Protein AF-A0A6L6JBW6-F1 (afdb_monomer)

pLDDT: mean 72.41, std 20.84, range [36.25, 94.56]

Foldseek 3Di:
DPPPPPPPDDDDDDDDPDDDPDDPDDPPDPPDDCDPVNVVVVVVVVVVVVVQCVQQDWDQQQDADPVRDGGRDTPGRNDSHHCVPRPVPPPDPDPVD

Radius of gyration: 24.1 Å; Cα contacts (8 Å, |Δi|>4): 65; chains: 1; bounding box: 41×38×66 Å

Mean predicted aligned error: 15.07 Å

Structure (mmCIF, N/CA/C/O backbone):
data_AF-A0A6L6JBW6-F1
#
_entry.id   AF-A0A6L6JBW6-F1
#
loop_
_atom_site.group_PDB
_atom_site.id
_atom_site.type_symbol
_atom_site.label_atom_id
_atom_site.label_alt_id
_atom_site.label_comp_id
_atom_site.label_asym_id
_atom_site.label_entity_id
_atom_site.label_seq_id
_atom_site.pdbx_PDB_ins_code
_atom_site.Cartn_x
_atom_site.Cartn_y
_atom_site.Cartn_z
_atom_site.occupancy
_atom_site.B_iso_or_equiv
_atom_site.auth_seq_id
_atom_site.auth_comp_id
_atom_site.auth_asym_id
_atom_site.auth_atom_id
_atom_site.pdbx_PDB_model_num
ATOM 1 N N . MET A 1 1 ? 25.271 19.713 -20.489 1.00 43.00 1 MET A N 1
ATOM 2 C CA . MET A 1 1 ? 24.046 19.998 -19.707 1.00 43.00 1 MET A CA 1
ATOM 3 C C . MET A 1 1 ? 23.254 21.153 -20.338 1.00 43.00 1 MET A C 1
ATOM 5 O O . MET A 1 1 ? 23.105 22.191 -19.715 1.00 43.00 1 MET A O 1
ATOM 9 N N . ALA A 1 2 ? 22.767 21.009 -21.579 1.00 40.06 2 ALA A N 1
ATOM 10 C CA . ALA A 1 2 ? 22.087 22.108 -22.295 1.00 40.06 2 ALA A CA 1
ATOM 11 C C . ALA A 1 2 ? 20.767 21.708 -22.990 1.00 40.06 2 ALA A C 1
ATOM 13 O O . ALA A 1 2 ? 20.116 22.549 -23.598 1.00 40.06 2 ALA A O 1
ATOM 14 N N . ALA A 1 3 ? 20.336 20.445 -22.895 1.00 40.06 3 ALA A N 1
ATOM 15 C CA . ALA A 1 3 ? 19.183 19.949 -23.657 1.00 40.06 3 ALA A CA 1
ATOM 16 C C . ALA A 1 3 ? 17.828 20.060 -22.925 1.00 40.06 3 ALA A C 1
ATOM 18 O O . ALA A 1 3 ? 16.786 19.913 -23.550 1.00 40.06 3 ALA A O 1
ATOM 19 N N . ILE A 1 4 ? 17.815 20.342 -21.616 1.00 40.16 4 ILE A N 1
ATOM 20 C CA . ILE A 1 4 ? 16.580 20.312 -20.805 1.00 40.16 4 ILE A CA 1
ATOM 21 C C . ILE A 1 4 ? 15.727 21.585 -20.986 1.00 40.16 4 ILE A C 1
ATOM 23 O O . ILE A 1 4 ? 14.521 21.564 -20.767 1.00 40.16 4 ILE A O 1
ATOM 27 N N . VAL A 1 5 ? 16.317 22.696 -21.437 1.00 36.25 5 VAL A N 1
ATOM 28 C CA . VAL A 1 5 ? 15.667 24.021 -21.384 1.00 36.25 5 VAL A CA 1
ATOM 29 C C . VAL A 1 5 ? 14.668 24.266 -22.529 1.00 36.25 5 VAL A C 1
ATOM 31 O O . VAL A 1 5 ? 13.851 25.174 -22.444 1.00 36.25 5 VAL A O 1
ATOM 34 N N . ARG A 1 6 ? 14.651 23.443 -23.587 1.00 41.38 6 ARG A N 1
ATOM 35 C CA . ARG A 1 6 ? 13.808 23.689 -24.777 1.00 41.38 6 ARG A CA 1
ATOM 36 C C . ARG A 1 6 ? 12.421 23.033 -24.760 1.00 41.38 6 ARG A C 1
ATOM 38 O O . ARG A 1 6 ? 11.713 23.121 -25.752 1.00 41.38 6 ARG A O 1
ATOM 45 N N . ALA A 1 7 ? 12.007 22.405 -23.659 1.00 43.03 7 ALA A N 1
ATOM 46 C CA . ALA A 1 7 ? 10.691 21.756 -23.566 1.00 43.03 7 ALA A CA 1
ATOM 47 C C . ALA A 1 7 ? 9.517 22.724 -23.291 1.00 43.03 7 ALA A C 1
ATOM 49 O O . ALA A 1 7 ? 8.377 22.278 -23.188 1.00 43.03 7 ALA A O 1
ATOM 50 N N . PHE A 1 8 ? 9.785 24.025 -23.129 1.00 44.41 8 PHE A N 1
ATOM 51 C CA . PHE A 1 8 ? 8.805 24.999 -22.633 1.00 44.41 8 PHE A CA 1
ATOM 52 C C . PHE A 1 8 ? 8.227 25.949 -23.675 1.00 44.41 8 PHE A C 1
ATOM 54 O O . PHE A 1 8 ? 7.408 26.785 -23.303 1.00 44.41 8 PHE A O 1
ATOM 61 N N . ASP A 1 9 ? 8.609 25.835 -24.945 1.00 51.84 9 ASP A N 1
ATOM 62 C CA . ASP A 1 9 ? 8.106 26.754 -25.956 1.00 51.84 9 ASP A CA 1
ATOM 63 C C . ASP A 1 9 ? 7.380 26.015 -27.083 1.00 51.84 9 ASP A C 1
ATOM 65 O O . ASP A 1 9 ? 7.892 25.030 -27.615 1.00 51.84 9 ASP A O 1
ATOM 69 N N . GLN A 1 10 ? 6.224 26.584 -27.451 1.00 48.72 10 GLN A N 1
ATOM 70 C CA . GLN A 1 10 ? 5.509 26.462 -28.734 1.00 48.72 10 GLN A CA 1
ATOM 71 C C . GLN A 1 10 ? 4.255 25.545 -28.814 1.00 48.72 10 GLN A C 1
ATOM 73 O O . GLN A 1 10 ? 4.109 24.578 -28.065 1.00 48.72 10 GLN A O 1
ATOM 78 N N . PRO A 1 11 ? 3.246 25.913 -29.645 1.00 44.31 11 PRO A N 1
ATOM 79 C CA . PRO A 1 11 ? 2.008 26.523 -29.155 1.00 44.31 11 PRO A CA 1
ATOM 80 C C . PRO A 1 11 ? 0.757 25.889 -29.798 1.00 44.31 11 PRO A C 1
ATOM 82 O O . PRO A 1 11 ? -0.200 26.579 -30.136 1.00 44.31 11 PRO A O 1
ATOM 85 N N . GLU A 1 12 ? 0.740 24.571 -29.995 1.00 43.91 12 GLU A N 1
ATOM 86 C CA . GLU A 1 12 ? -0.368 23.906 -30.690 1.00 43.91 12 GLU A CA 1
ATOM 87 C C . GLU A 1 12 ? -1.069 22.898 -29.782 1.00 43.91 12 GLU A C 1
ATOM 89 O O . GLU A 1 12 ? -0.740 21.713 -29.688 1.00 43.91 12 GLU A O 1
ATOM 94 N N . ARG A 1 13 ? -2.084 23.410 -29.073 1.00 43.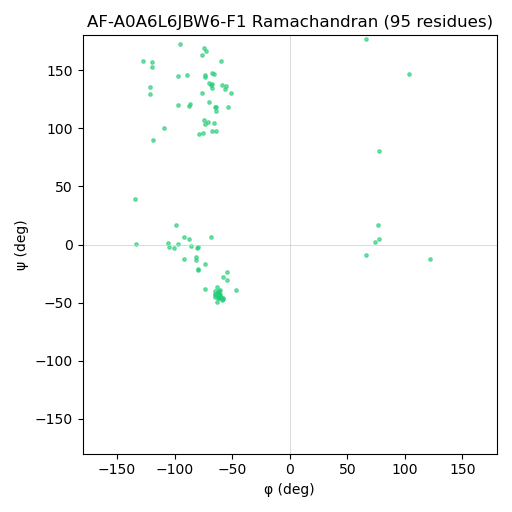62 13 ARG A N 1
ATOM 95 C CA . ARG A 1 13 ? -3.068 22.600 -28.351 1.00 43.62 13 ARG A CA 1
ATOM 96 C C . ARG A 1 13 ? -3.874 21.766 -29.344 1.00 43.62 13 ARG A C 1
ATOM 98 O O . ARG A 1 13 ? -4.907 22.217 -29.835 1.00 43.62 13 ARG A O 1
ATOM 105 N N . LEU A 1 14 ? -3.499 20.508 -29.525 1.00 43.16 14 LEU A N 1
ATOM 106 C CA . LEU A 1 14 ? -4.454 19.501 -29.977 1.00 43.16 14 LEU A CA 1
ATOM 107 C C . LEU A 1 14 ? -5.161 18.889 -28.764 1.00 43.16 14 LEU A C 1
ATOM 109 O O . LEU A 1 14 ? -4.538 18.326 -27.862 1.00 43.16 14 LEU A O 1
ATOM 113 N N . ARG A 1 15 ? -6.489 19.061 -28.734 1.00 40.91 15 ARG A N 1
ATOM 114 C CA . ARG A 1 15 ? -7.391 18.531 -27.705 1.00 40.91 15 ARG A CA 1
ATOM 115 C C . ARG A 1 15 ? -7.387 17.005 -27.755 1.00 40.91 15 ARG A C 1
ATOM 117 O O . ARG A 1 15 ? -7.833 16.422 -28.738 1.00 40.91 15 ARG A O 1
ATOM 124 N N . ILE A 1 16 ? -6.958 16.369 -26.669 1.00 42.12 16 ILE A N 1
ATOM 125 C CA . ILE A 1 16 ? -7.168 14.937 -26.452 1.00 42.12 16 ILE A CA 1
ATOM 126 C C . ILE A 1 16 ? -8.408 14.781 -25.572 1.00 42.12 16 ILE A C 1
ATOM 128 O O . ILE A 1 16 ? -8.468 15.311 -24.463 1.00 42.12 16 ILE A O 1
ATOM 132 N N . LEU A 1 17 ? -9.413 14.082 -26.102 1.00 40.69 17 LEU A N 1
ATOM 133 C CA . LEU A 1 17 ? -10.610 13.691 -25.369 1.00 40.69 17 LEU A CA 1
ATOM 134 C C . LEU A 1 17 ? -10.256 12.645 -24.303 1.00 40.69 17 LEU A C 1
ATOM 136 O O . LEU A 1 17 ? -9.555 11.674 -24.575 1.00 40.69 17 LEU A O 1
ATOM 140 N N . ASN A 1 18 ? -10.842 12.845 -23.122 1.00 40.47 18 ASN A N 1
ATOM 141 C CA . ASN A 1 18 ? -10.967 11.908 -22.004 1.00 40.47 18 ASN A CA 1
ATOM 142 C C . ASN A 1 18 ? -9.725 11.701 -21.132 1.00 40.47 18 ASN A C 1
ATOM 144 O O . ASN A 1 18 ? -9.062 10.667 -21.160 1.00 40.47 18 ASN A O 1
ATOM 148 N N . SER A 1 19 ? -9.516 12.649 -20.223 1.00 40.44 19 SER A N 1
ATOM 149 C CA . SER A 1 19 ? -8.663 12.466 -19.056 1.00 40.44 19 SER A CA 1
ATOM 150 C C . SER A 1 19 ? -9.415 12.692 -17.748 1.00 40.44 19 SER A C 1
ATOM 152 O O . SER A 1 19 ? -10.026 13.742 -17.554 1.00 40.44 19 SER A O 1
ATOM 154 N N . ARG A 1 20 ? -9.300 11.737 -16.817 1.00 42.28 20 ARG A N 1
ATOM 155 C CA . ARG A 1 20 ? -9.654 11.930 -15.402 1.00 42.28 20 ARG A CA 1
ATOM 156 C C . ARG A 1 20 ? -8.868 13.130 -14.830 1.00 42.28 20 ARG A C 1
ATOM 158 O O . ARG A 1 20 ? -7.661 13.202 -15.069 1.00 42.28 20 ARG A O 1
ATOM 165 N N . PRO A 1 21 ? -9.502 14.054 -14.088 1.00 38.84 21 PRO A N 1
ATOM 166 C CA . PRO A 1 21 ? -8.826 15.231 -13.545 1.00 38.84 21 PRO A CA 1
ATOM 167 C C . PRO A 1 21 ? -7.803 14.834 -12.465 1.00 38.84 21 PRO A C 1
ATOM 169 O O . PRO A 1 21 ? -8.110 14.021 -11.597 1.00 38.84 21 PRO A O 1
ATOM 172 N N . GLY A 1 22 ? -6.592 15.408 -12.515 1.00 46.69 22 GLY A N 1
ATOM 173 C CA . GLY A 1 22 ? -5.601 15.341 -11.423 1.00 46.69 22 GLY A CA 1
ATOM 174 C C . GLY A 1 22 ? -4.235 14.729 -11.760 1.00 46.69 22 GLY A C 1
ATOM 175 O O . GLY A 1 22 ? -3.291 14.905 -10.997 1.00 46.69 22 GLY A O 1
ATOM 176 N N . LEU A 1 23 ? -4.085 14.064 -12.906 1.00 46.72 23 LEU A N 1
ATOM 177 C CA . LEU A 1 23 ? -2.783 13.621 -13.415 1.00 46.72 23 LEU A CA 1
ATOM 178 C C . LEU A 1 23 ? -2.451 14.477 -14.633 1.00 46.72 23 LEU A C 1
ATOM 180 O O . LEU A 1 23 ? -2.997 14.253 -15.706 1.00 46.72 23 LEU A O 1
ATOM 184 N N . GLY A 1 24 ? -1.609 15.499 -14.466 1.00 40.78 24 GLY A N 1
ATOM 185 C CA . GLY A 1 24 ? -1.091 16.265 -15.600 1.00 40.78 24 GLY A CA 1
ATOM 186 C C . GLY A 1 24 ? -0.453 15.309 -16.609 1.00 40.78 24 GLY A C 1
ATOM 187 O O . GLY A 1 24 ? 0.476 14.576 -16.274 1.00 40.78 24 GLY A O 1
ATOM 188 N N . PHE A 1 25 ? -0.982 15.262 -17.831 1.00 44.62 25 PHE A N 1
ATOM 189 C CA . PHE A 1 25 ? -0.429 14.419 -18.886 1.00 44.62 25 PHE A CA 1
ATOM 190 C C . PHE A 1 25 ? 0.793 15.126 -19.453 1.00 44.62 25 PHE A C 1
ATOM 192 O O . PHE A 1 25 ? 0.685 15.974 -20.334 1.00 44.62 25 PHE A O 1
ATOM 199 N N . PHE A 1 26 ? 1.970 14.775 -18.948 1.00 45.12 26 PHE A N 1
ATOM 200 C CA . PHE A 1 26 ? 3.210 15.090 -19.637 1.00 45.12 26 PHE A CA 1
ATOM 201 C C . PHE A 1 26 ? 3.323 14.145 -20.832 1.00 45.12 26 PHE A C 1
ATOM 203 O 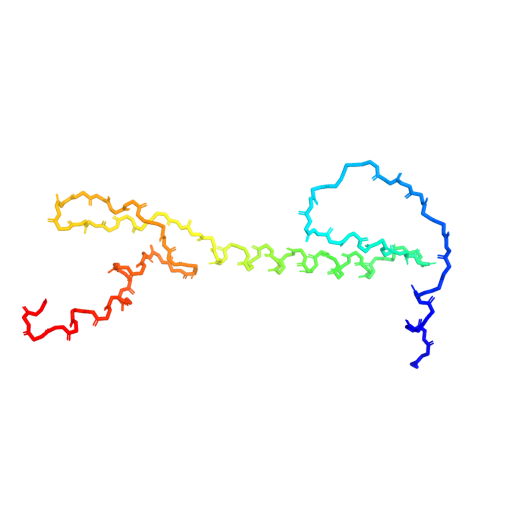O . PHE A 1 26 ? 3.552 12.944 -20.673 1.00 45.12 26 PHE A O 1
ATOM 210 N N . ARG A 1 27 ? 3.128 14.671 -22.045 1.00 40.62 27 ARG A N 1
ATOM 211 C CA . ARG A 1 27 ? 3.460 13.936 -23.266 1.00 40.62 27 ARG A CA 1
ATOM 212 C C . ARG A 1 27 ? 4.976 13.972 -23.413 1.00 40.62 27 ARG A C 1
ATOM 214 O O . ARG A 1 27 ? 5.530 14.943 -23.910 1.00 40.62 27 ARG A O 1
ATOM 221 N N . LEU A 1 28 ? 5.643 12.919 -22.952 1.00 51.72 28 LEU A N 1
ATOM 222 C CA . LEU A 1 28 ? 7.052 12.703 -23.260 1.00 51.72 28 LEU A CA 1
ATOM 223 C C . LEU A 1 28 ? 7.151 12.456 -24.772 1.00 51.72 28 LEU A C 1
ATOM 225 O O . LEU A 1 28 ? 6.747 11.398 -25.256 1.00 51.72 28 LEU A O 1
ATOM 229 N N . GLN A 1 29 ? 7.623 13.445 -25.531 1.00 47.28 29 GLN A N 1
ATOM 230 C CA . GLN A 1 29 ? 8.071 13.200 -26.897 1.00 47.28 29 GLN A CA 1
ATOM 231 C C . GLN A 1 29 ? 9.376 12.403 -26.806 1.00 47.28 29 GLN A C 1
ATOM 233 O O . GLN A 1 29 ? 10.408 12.938 -26.412 1.00 47.28 29 GLN A O 1
ATOM 238 N N . LEU A 1 30 ? 9.317 11.103 -27.109 1.00 55.47 30 LEU A N 1
ATOM 239 C CA . LEU A 1 30 ? 10.520 10.312 -27.350 1.00 55.47 30 LEU A CA 1
ATOM 240 C C . LEU A 1 30 ? 11.063 10.715 -28.724 1.00 55.47 30 LEU A C 1
ATOM 242 O O . LEU A 1 30 ? 10.492 10.347 -29.746 1.00 55.47 30 LEU A O 1
ATOM 246 N N . SER A 1 31 ? 12.129 11.510 -28.735 1.00 55.16 31 SER A N 1
ATOM 247 C CA . SER A 1 31 ? 12.848 11.931 -29.944 1.00 55.16 31 SER A CA 1
ATOM 248 C C . SER A 1 31 ? 13.703 10.817 -30.556 1.00 55.16 31 SER A C 1
ATOM 250 O O . SER A 1 31 ? 14.070 10.907 -31.722 1.00 55.16 31 SER A O 1
ATOM 252 N N . ASP A 1 32 ? 13.978 9.756 -29.792 1.00 58.81 32 ASP A N 1
ATOM 253 C CA . ASP A 1 32 ? 14.868 8.662 -30.178 1.00 58.81 32 ASP A CA 1
ATOM 254 C C . ASP A 1 32 ? 14.138 7.312 -30.215 1.00 58.81 32 ASP A C 1
ATOM 256 O O . ASP A 1 32 ? 13.165 7.079 -29.489 1.00 58.81 32 ASP A O 1
ATOM 260 N N . SER A 1 33 ? 14.634 6.389 -31.048 1.00 72.44 33 SER A N 1
ATOM 261 C CA . SER A 1 33 ? 14.110 5.020 -31.124 1.00 72.44 33 SER A CA 1
ATOM 262 C C . SER A 1 33 ? 14.124 4.338 -29.746 1.00 72.44 33 SER A C 1
ATOM 264 O O . SER A 1 33 ? 15.086 4.447 -28.978 1.00 72.44 33 SER A O 1
ATOM 266 N N . ILE A 1 34 ? 13.044 3.630 -29.399 1.00 75.44 34 ILE A N 1
ATOM 267 C CA . ILE A 1 34 ? 12.984 2.850 -28.158 1.00 75.44 34 ILE A CA 1
ATOM 268 C C . ILE A 1 34 ? 13.971 1.689 -28.289 1.00 75.44 34 ILE A C 1
ATOM 270 O O . ILE A 1 34 ? 13.678 0.659 -28.892 1.00 75.44 34 ILE A O 1
ATOM 274 N N . THR A 1 35 ? 15.160 1.863 -27.725 1.00 81.38 35 THR A N 1
ATOM 275 C CA . THR A 1 35 ? 16.176 0.816 -27.694 1.00 81.38 35 THR A CA 1
ATOM 276 C C . THR A 1 35 ? 15.837 -0.242 -26.644 1.00 81.38 35 THR A C 1
ATOM 278 O O . THR A 1 35 ? 15.067 -0.016 -25.704 1.00 81.38 35 THR A O 1
ATOM 281 N N . MET A 1 36 ? 16.479 -1.407 -26.743 1.00 79.44 36 MET A N 1
ATOM 282 C CA . MET A 1 36 ? 16.376 -2.448 -25.713 1.00 79.44 36 MET A CA 1
ATOM 283 C C . MET A 1 36 ? 16.824 -1.965 -24.326 1.00 79.44 36 MET A C 1
ATOM 285 O O . MET A 1 36 ? 16.321 -2.460 -23.319 1.00 79.44 36 MET A O 1
ATOM 289 N N . ALA A 1 37 ? 17.726 -0.981 -24.244 1.00 78.94 37 ALA A N 1
ATOM 290 C CA . ALA A 1 37 ? 18.125 -0.386 -22.971 1.00 78.94 37 ALA A CA 1
ATOM 291 C C . ALA A 1 37 ? 16.953 0.353 -22.302 1.00 78.94 37 ALA A C 1
ATOM 293 O O . ALA A 1 37 ? 16.705 0.150 -21.113 1.00 78.94 37 ALA A O 1
ATOM 294 N N . HIS A 1 38 ? 16.174 1.126 -23.068 1.00 79.31 38 HIS A N 1
ATOM 295 C CA . HIS A 1 38 ? 14.984 1.816 -22.558 1.00 79.31 38 HIS A CA 1
ATOM 296 C C . HIS A 1 38 ? 13.934 0.829 -22.033 1.00 79.31 38 HIS A C 1
ATOM 298 O O . HIS A 1 38 ? 13.402 1.015 -20.936 1.00 79.31 38 HIS A O 1
ATOM 304 N N . LEU A 1 39 ? 13.681 -0.261 -22.768 1.00 85.50 39 LEU A N 1
ATOM 305 C CA . LEU A 1 39 ? 12.743 -1.295 -22.324 1.00 85.50 39 LEU A CA 1
ATOM 306 C C . LEU A 1 39 ? 13.202 -1.967 -21.027 1.00 85.50 39 LEU A C 1
ATOM 308 O O . LEU A 1 39 ? 12.387 -2.167 -20.128 1.00 85.50 39 LEU A O 1
ATOM 312 N N . ARG A 1 40 ? 14.498 -2.271 -20.885 1.00 86.44 40 ARG A N 1
ATOM 313 C CA . ARG A 1 40 ? 15.050 -2.858 -19.651 1.00 86.44 40 ARG A CA 1
ATOM 314 C C . ARG A 1 40 ? 14.836 -1.951 -18.443 1.00 86.44 40 ARG A C 1
ATOM 316 O O . ARG A 1 40 ? 14.380 -2.432 -17.408 1.00 86.44 40 ARG A O 1
ATOM 323 N N . VAL A 1 41 ? 15.096 -0.650 -18.584 1.00 83.38 41 VAL A N 1
ATOM 324 C CA . VAL A 1 41 ? 14.847 0.335 -17.517 1.00 83.38 41 VAL A CA 1
ATOM 325 C C . VAL A 1 41 ? 13.362 0.383 -17.157 1.00 83.38 41 VAL A C 1
ATOM 327 O O . VAL A 1 41 ? 13.014 0.328 -15.978 1.00 83.38 41 VAL A O 1
ATOM 330 N N . PHE A 1 42 ? 12.472 0.421 -18.152 1.00 83.56 42 PHE A N 1
ATOM 331 C CA . PHE A 1 42 ? 11.029 0.419 -17.916 1.00 83.56 42 PHE A CA 1
ATOM 332 C C . PHE A 1 42 ? 10.557 -0.849 -17.191 1.00 83.56 42 PHE A C 1
ATOM 334 O O . PHE A 1 42 ? 9.801 -0.767 -16.222 1.00 83.56 42 PHE A O 1
ATOM 341 N N . HIS A 1 43 ? 11.026 -2.023 -17.621 1.00 87.38 43 HIS A N 1
ATOM 342 C CA . HIS A 1 43 ? 10.708 -3.291 -16.969 1.00 87.38 43 HIS A CA 1
ATOM 343 C C . HIS A 1 43 ? 11.216 -3.332 -15.527 1.00 87.38 43 HIS A C 1
ATOM 345 O O . HIS A 1 43 ? 10.444 -3.682 -14.635 1.00 87.38 43 HIS A O 1
ATOM 351 N N . ALA A 1 44 ? 12.458 -2.911 -15.279 1.00 88.62 44 ALA A N 1
ATOM 352 C CA . ALA A 1 44 ? 13.006 -2.818 -13.929 1.00 88.62 44 ALA A CA 1
ATOM 353 C C . ALA A 1 44 ? 12.160 -1.884 -13.046 1.00 88.62 44 ALA A C 1
ATOM 355 O O . ALA A 1 44 ? 11.735 -2.272 -11.957 1.00 88.62 44 ALA A O 1
ATOM 356 N N . ALA A 1 45 ? 11.815 -0.694 -13.546 1.00 87.69 45 ALA A N 1
ATOM 357 C CA . ALA A 1 45 ? 10.954 0.249 -12.837 1.00 87.69 45 ALA A CA 1
ATOM 358 C C . ALA A 1 45 ? 9.557 -0.332 -12.548 1.00 87.69 45 ALA A C 1
ATOM 360 O O . ALA A 1 45 ? 9.016 -0.132 -11.458 1.00 87.69 45 ALA A O 1
ATOM 361 N N . LYS A 1 46 ? 8.972 -1.086 -13.489 1.00 92.06 46 LYS A N 1
ATOM 362 C CA . LYS A 1 46 ? 7.677 -1.761 -13.309 1.00 92.06 46 LYS A CA 1
ATOM 363 C C . LYS A 1 46 ? 7.741 -2.836 -12.220 1.00 92.06 46 LYS A C 1
ATOM 365 O O . LYS A 1 46 ? 6.829 -2.904 -11.399 1.00 92.06 46 LYS A O 1
ATOM 370 N N . VAL A 1 47 ? 8.807 -3.638 -12.191 1.00 92.69 47 VAL A N 1
ATOM 371 C CA . VAL A 1 47 ? 9.021 -4.671 -11.165 1.00 92.69 47 VAL A CA 1
ATOM 372 C C . VAL A 1 47 ? 9.167 -4.036 -9.784 1.00 92.69 47 VAL A C 1
ATOM 374 O O . VAL A 1 47 ? 8.438 -4.413 -8.868 1.00 92.69 47 VAL A O 1
ATOM 377 N N . LEU A 1 48 ? 10.026 -3.021 -9.648 1.00 91.94 48 LEU A N 1
ATOM 378 C CA . LEU A 1 48 ? 10.216 -2.297 -8.386 1.00 91.94 48 LEU A CA 1
ATOM 379 C C . LEU A 1 48 ? 8.903 -1.689 -7.888 1.00 91.94 48 LEU A C 1
ATOM 381 O O . LEU A 1 48 ? 8.526 -1.865 -6.733 1.00 91.94 48 LEU A O 1
ATOM 385 N N . ARG A 1 49 ? 8.157 -1.039 -8.785 1.00 90.06 49 ARG A N 1
ATOM 386 C CA . ARG A 1 49 ? 6.840 -0.480 -8.477 1.00 90.06 49 ARG A CA 1
ATOM 387 C C . ARG A 1 49 ? 5.872 -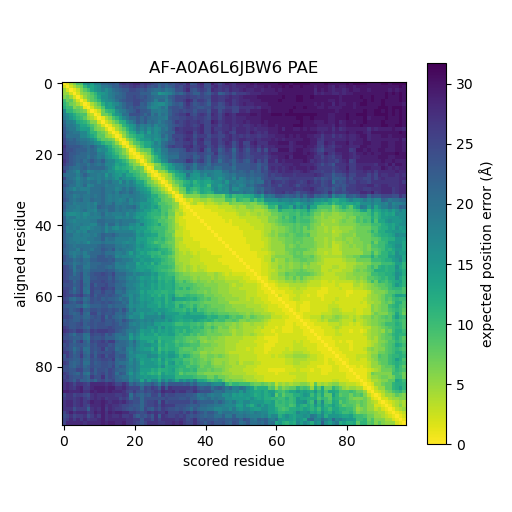1.558 -7.980 1.00 90.06 49 ARG A C 1
ATOM 389 O O . ARG A 1 49 ? 5.209 -1.346 -6.971 1.00 90.06 49 ARG A O 1
ATOM 396 N N . SER A 1 50 ? 5.792 -2.701 -8.662 1.00 89.00 50 SER A N 1
ATOM 397 C CA . SER A 1 50 ? 4.928 -3.815 -8.252 1.00 89.00 50 SER A CA 1
ATOM 398 C C . SER A 1 50 ? 5.312 -4.367 -6.879 1.00 89.00 50 SER A C 1
ATOM 400 O O . SER A 1 50 ? 4.427 -4.662 -6.081 1.00 89.00 50 SER A O 1
ATOM 402 N N . ALA A 1 51 ? 6.609 -4.480 -6.586 1.00 87.88 51 ALA A N 1
ATOM 403 C CA . ALA A 1 51 ? 7.098 -4.942 -5.291 1.00 87.88 51 ALA A CA 1
ATOM 404 C C . ALA A 1 51 ? 6.725 -3.966 -4.164 1.00 87.88 51 ALA A C 1
ATOM 406 O O . ALA A 1 51 ? 6.202 -4.388 -3.135 1.00 87.88 51 ALA A O 1
ATOM 407 N N . VAL A 1 52 ? 6.907 -2.660 -4.384 1.00 89.00 52 VAL A N 1
ATOM 408 C CA . VAL A 1 52 ? 6.494 -1.623 -3.426 1.00 89.00 52 VAL A CA 1
ATOM 409 C C . VAL A 1 52 ? 4.977 -1.656 -3.208 1.00 89.00 52 VAL A C 1
ATOM 411 O O . VAL A 1 52 ? 4.531 -1.621 -2.064 1.00 89.00 52 VAL A O 1
ATOM 414 N N . PHE A 1 53 ? 4.175 -1.799 -4.274 1.00 87.00 53 PHE A N 1
ATOM 415 C CA . PHE A 1 53 ? 2.718 -1.964 -4.162 1.00 87.00 53 PHE A CA 1
ATOM 416 C C . PHE A 1 53 ? 2.310 -3.206 -3.372 1.00 87.00 53 PHE A C 1
ATOM 418 O O . PHE A 1 53 ? 1.425 -3.116 -2.524 1.00 87.00 53 PHE A O 1
ATOM 425 N N . ALA A 1 54 ? 2.968 -4.342 -3.603 1.00 84.25 54 ALA A N 1
ATOM 426 C CA . ALA A 1 54 ? 2.718 -5.561 -2.845 1.00 84.25 54 ALA A CA 1
ATOM 427 C C . ALA A 1 54 ? 3.045 -5.378 -1.353 1.00 84.25 54 ALA A C 1
ATOM 429 O O . ALA A 1 54 ? 2.265 -5.801 -0.505 1.00 84.25 54 ALA A O 1
ATOM 430 N N . GLN A 1 55 ? 4.143 -4.687 -1.024 1.00 83.94 55 GLN A N 1
ATOM 431 C CA . GLN A 1 55 ? 4.505 -4.380 0.363 1.00 83.94 55 GLN A CA 1
ATOM 432 C C . GLN A 1 55 ? 3.491 -3.450 1.042 1.00 83.94 55 GLN A C 1
ATOM 434 O O . GLN A 1 55 ? 3.141 -3.669 2.196 1.00 83.94 55 GLN A O 1
ATOM 439 N N . MET A 1 56 ? 2.971 -2.435 0.348 1.00 86.56 56 MET A N 1
ATOM 440 C CA . MET A 1 56 ? 1.960 -1.533 0.922 1.00 86.56 56 MET A CA 1
ATOM 441 C C . MET A 1 56 ? 0.531 -2.103 0.901 1.00 86.56 56 MET A C 1
ATOM 443 O O . MET A 1 56 ? -0.387 -1.437 1.386 1.00 86.56 56 MET A O 1
ATOM 447 N N . HIS A 1 57 ? 0.312 -3.294 0.333 1.00 89.62 57 HIS A N 1
ATOM 448 C CA . HIS A 1 57 ? -1.024 -3.861 0.192 1.00 89.62 57 HIS A CA 1
ATOM 449 C C . HIS A 1 57 ? -1.642 -4.145 1.564 1.00 89.62 57 HIS A C 1
ATOM 451 O O . HIS A 1 57 ? -1.148 -4.955 2.350 1.00 89.62 57 HIS A O 1
ATOM 457 N N . ARG A 1 58 ? -2.761 -3.477 1.847 1.00 92.56 58 ARG A N 1
ATOM 458 C CA . ARG A 1 58 ? -3.450 -3.575 3.132 1.00 92.56 58 ARG A CA 1
ATOM 459 C C . ARG A 1 58 ? -4.423 -4.749 3.122 1.00 92.56 58 ARG A C 1
ATOM 461 O O . ARG A 1 58 ? -5.357 -4.777 2.322 1.00 92.56 58 ARG A O 1
ATOM 468 N N . GLN A 1 59 ? -4.230 -5.684 4.042 1.00 91.56 59 GLN A N 1
ATOM 469 C CA . GLN A 1 59 ? -5.105 -6.844 4.242 1.00 91.56 59 GLN A CA 1
ATOM 470 C C . GLN A 1 59 ? -6.129 -6.556 5.346 1.00 91.56 59 GLN A C 1
ATOM 472 O O . GLN A 1 59 ? -6.049 -5.525 6.009 1.00 91.56 59 GLN A O 1
ATOM 477 N N . ASP A 1 60 ? -7.102 -7.435 5.572 1.00 94.12 60 ASP A N 1
ATOM 478 C CA . ASP A 1 60 ? -7.944 -7.336 6.770 1.00 94.12 60 ASP A CA 1
ATOM 479 C C . ASP A 1 60 ? -7.145 -7.700 8.025 1.00 94.12 60 ASP A C 1
ATOM 481 O O . ASP A 1 60 ? -6.343 -8.629 8.019 1.00 94.12 60 ASP A O 1
ATOM 485 N N . CYS A 1 61 ? -7.351 -6.956 9.116 1.00 94.44 61 CYS A N 1
ATOM 486 C CA . CYS A 1 61 ? -6.586 -7.141 10.348 1.00 94.44 61 CYS A CA 1
ATOM 487 C C . CYS A 1 61 ? -6.796 -8.523 10.979 1.00 94.44 61 CYS A C 1
ATOM 489 O O . CYS A 1 61 ? -5.884 -9.035 11.626 1.00 94.44 61 CYS A O 1
ATOM 491 N N . GLY A 1 62 ? -8.014 -9.068 10.902 1.00 92.50 62 GLY A N 1
ATOM 492 C CA . GLY A 1 62 ? -8.356 -10.407 11.397 1.00 92.50 62 GLY A CA 1
ATOM 493 C 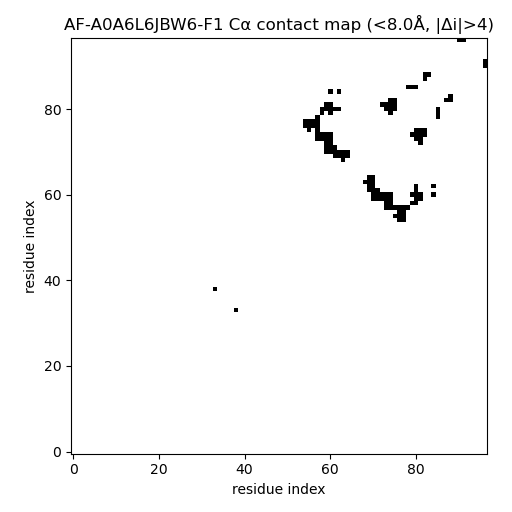C . GLY A 1 62 ? -8.280 -10.618 12.919 1.00 92.50 62 GLY A C 1
ATOM 494 O O . GLY A 1 62 ? -8.737 -11.646 13.403 1.00 92.50 62 GLY A O 1
ATOM 495 N N . ALA A 1 63 ? -7.749 -9.669 13.696 1.00 93.12 63 ALA A N 1
ATOM 496 C CA . ALA A 1 63 ? -7.658 -9.773 15.154 1.00 93.12 63 ALA A CA 1
ATOM 497 C C . ALA A 1 63 ? -9.046 -9.779 15.809 1.00 93.12 63 ALA A C 1
ATOM 499 O O . ALA A 1 63 ? -9.954 -9.101 15.334 1.00 93.12 63 ALA A O 1
ATOM 500 N N . LEU A 1 64 ? -9.218 -10.498 16.917 1.00 93.88 64 LEU A N 1
ATOM 501 C CA . LEU A 1 64 ? -10.481 -10.488 17.651 1.00 93.88 64 LEU A CA 1
ATOM 502 C C . LEU A 1 64 ? -10.624 -9.193 18.455 1.00 93.88 64 LEU A C 1
ATOM 504 O O . LEU A 1 64 ? -9.721 -8.780 19.179 1.00 93.88 64 LEU A O 1
ATOM 508 N N . THR A 1 65 ? -11.779 -8.551 18.317 1.00 90.56 65 THR A N 1
ATOM 509 C CA . THR A 1 65 ? -12.166 -7.399 19.138 1.00 90.56 65 THR A CA 1
ATOM 510 C C . THR A 1 65 ? -12.552 -7.844 20.549 1.00 90.56 65 THR A C 1
ATOM 512 O O . THR A 1 65 ? -12.815 -9.021 20.790 1.00 90.56 65 THR A O 1
ATOM 515 N N . ARG A 1 66 ? -12.709 -6.890 21.479 1.00 89.44 66 ARG A N 1
ATOM 516 C CA . ARG A 1 66 ? -13.214 -7.157 22.844 1.00 89.44 66 ARG A CA 1
ATOM 517 C C . ARG A 1 66 ? -14.572 -7.882 22.867 1.00 89.44 66 ARG A C 1
ATOM 519 O O . ARG A 1 66 ? -14.892 -8.543 23.841 1.00 89.44 66 ARG A O 1
ATOM 526 N N . ARG A 1 67 ? -15.361 -7.774 21.792 1.00 91.75 67 ARG A N 1
ATOM 527 C CA . ARG A 1 67 ? -16.661 -8.450 21.630 1.00 91.75 67 ARG A CA 1
ATOM 528 C C . ARG A 1 67 ? -16.548 -9.861 21.029 1.00 91.75 67 ARG A C 1
ATOM 530 O O . ARG A 1 67 ? -17.568 -10.450 20.702 1.00 91.75 67 ARG A O 1
ATOM 537 N N . GLY A 1 68 ? -15.336 -10.373 20.805 1.00 93.44 68 GLY A N 1
ATOM 538 C CA . GLY A 1 68 ? -15.097 -11.698 20.220 1.00 93.44 68 GLY A CA 1
ATOM 539 C C . GLY A 1 68 ? -15.294 -11.788 18.702 1.00 93.44 68 GLY A C 1
ATOM 540 O O . GLY A 1 68 ? -15.186 -12.868 18.136 1.00 93.44 68 GLY A O 1
ATOM 541 N N . ILE A 1 69 ? -15.562 -10.672 18.017 1.00 94.31 69 ILE A N 1
ATOM 542 C CA . ILE A 1 69 ? -15.755 -10.633 16.556 1.00 94.31 69 ILE A CA 1
ATOM 543 C C . ILE A 1 69 ? -14.449 -10.212 15.875 1.00 94.31 69 ILE A C 1
ATOM 545 O O . I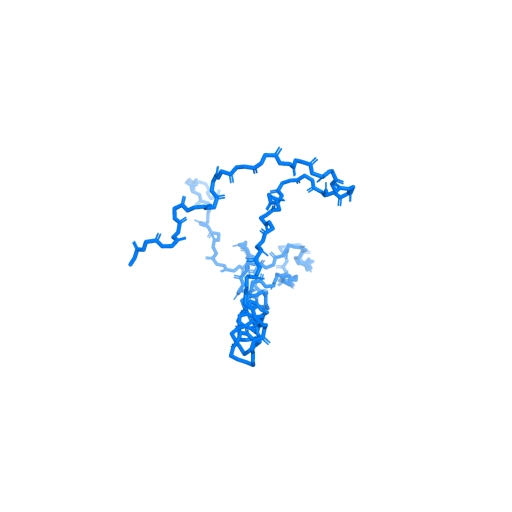LE A 1 69 ? -13.734 -9.354 16.402 1.00 94.31 69 ILE A O 1
ATOM 549 N N . ALA A 1 70 ? -14.164 -10.762 14.691 1.00 94.56 70 ALA A N 1
ATOM 550 C CA . ALA A 1 70 ? -13.010 -10.386 13.878 1.00 94.56 70 ALA A CA 1
ATOM 551 C C . ALA A 1 70 ? -13.015 -8.892 13.493 1.00 94.56 70 ALA A C 1
ATOM 553 O O . ALA A 1 70 ? -14.032 -8.307 13.109 1.00 94.56 70 ALA A O 1
ATOM 554 N N . CYS A 1 71 ? -11.845 -8.268 13.586 1.00 94.06 71 CYS A N 1
ATOM 555 C CA . CYS A 1 71 ? -11.627 -6.868 13.276 1.00 94.06 71 CYS A CA 1
ATOM 556 C C . CYS A 1 71 ? -11.732 -6.633 11.768 1.00 94.06 71 CYS A C 1
ATOM 558 O O . CYS A 1 71 ? -10.963 -7.189 10.985 1.00 94.06 71 CYS A O 1
ATOM 560 N N . LYS A 1 72 ? -12.649 -5.741 11.386 1.00 93.12 72 LYS A N 1
ATOM 561 C CA . LYS A 1 72 ? -12.914 -5.349 9.994 1.00 9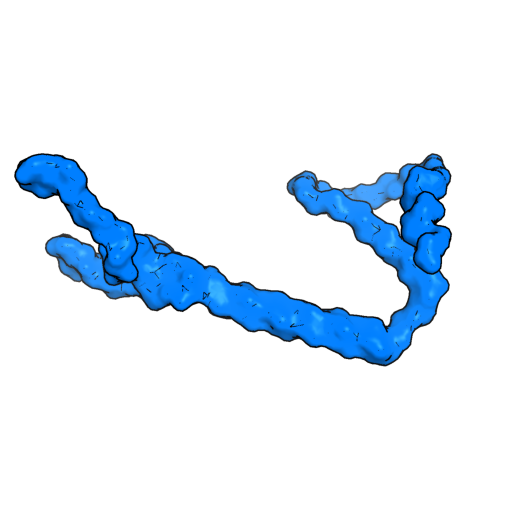3.12 72 LYS A CA 1
ATOM 562 C C . LYS A 1 72 ? -12.005 -4.221 9.484 1.00 93.12 72 LYS A C 1
ATOM 564 O O . LYS A 1 72 ? -12.152 -3.787 8.347 1.00 93.12 72 LYS A O 1
ATOM 569 N N . LEU A 1 73 ? -11.109 -3.688 10.321 1.00 93.62 73 LEU A N 1
ATOM 570 C CA . LEU A 1 73 ? -10.173 -2.650 9.884 1.00 93.62 73 LEU A CA 1
ATOM 571 C C . LEU A 1 73 ? -9.093 -3.263 8.993 1.00 93.62 73 LEU A C 1
ATOM 573 O O . LEU A 1 73 ? -8.608 -4.364 9.251 1.00 93.62 73 LEU A O 1
ATOM 577 N N . LYS A 1 74 ? -8.650 -2.488 8.004 1.00 94.31 74 LYS A N 1
ATOM 578 C CA . LYS A 1 74 ? -7.496 -2.831 7.176 1.00 94.31 74 LYS A CA 1
ATOM 579 C C . LYS A 1 74 ? -6.188 -2.661 7.951 1.00 94.31 74 LYS A C 1
ATOM 581 O O . LYS A 1 74 ? -6.055 -1.732 8.753 1.00 94.31 74 LYS A O 1
ATOM 586 N N . SER A 1 75 ? -5.226 -3.538 7.687 1.00 93.06 75 SER A N 1
ATOM 587 C CA . SER A 1 75 ? -3.881 -3.494 8.243 1.00 93.06 75 SER A CA 1
ATOM 588 C C . SER A 1 75 ? -3.166 -2.202 7.868 1.00 93.06 75 SER A C 1
ATOM 590 O O . SER A 1 75 ? -3.545 -1.528 6.906 1.00 93.06 75 SER A O 1
ATOM 592 N N . GLU A 1 76 ? -2.153 -1.822 8.639 1.00 90.88 76 GLU A N 1
ATOM 593 C CA . GLU A 1 76 ? -1.247 -0.767 8.186 1.00 90.88 76 GLU A CA 1
ATOM 594 C C . GLU A 1 76 ? -0.438 -1.263 6.975 1.00 90.88 76 GLU A C 1
ATOM 596 O O . GLU A 1 76 ? -0.146 -2.462 6.900 1.00 90.88 76 GLU A O 1
ATOM 601 N N . PRO A 1 77 ? -0.067 -0.383 6.026 1.00 89.38 77 PRO A N 1
ATOM 602 C CA . PRO A 1 77 ? 0.802 -0.754 4.911 1.00 89.38 77 PRO A CA 1
ATOM 603 C C . PRO A 1 77 ? 2.066 -1.470 5.411 1.00 89.38 77 PRO A C 1
ATOM 605 O O . PRO A 1 77 ? 2.714 -1.005 6.348 1.00 89.38 77 PRO A O 1
ATOM 608 N N . GLY A 1 78 ? 2.398 -2.622 4.826 1.00 87.44 78 GLY A N 1
ATOM 609 C CA . GLY A 1 78 ? 3.551 -3.433 5.241 1.00 87.44 78 GLY A CA 1
ATOM 610 C C . GLY A 1 78 ? 3.382 -4.203 6.553 1.00 87.44 78 GLY A C 1
ATOM 611 O O . GLY A 1 78 ? 4.320 -4.872 6.979 1.00 87.44 78 GLY A O 1
ATOM 612 N N . LYS A 1 79 ? 2.215 -4.143 7.209 1.00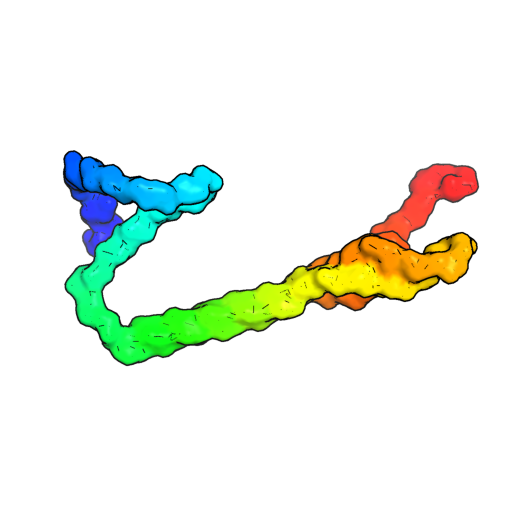 87.75 79 LYS A N 1
ATOM 613 C CA . LYS A 1 79 ? 1.942 -4.859 8.465 1.00 87.75 79 LYS A CA 1
ATOM 614 C C . LYS A 1 79 ? 0.780 -5.837 8.318 1.00 87.75 79 LYS A C 1
ATOM 616 O O . LYS A 1 79 ? -0.115 -5.664 7.494 1.00 87.75 79 LYS A O 1
ATOM 621 N N . ALA A 1 80 ? 0.759 -6.836 9.200 1.00 89.88 80 ALA A N 1
ATOM 622 C CA . ALA A 1 80 ? -0.314 -7.829 9.265 1.00 89.88 80 ALA A CA 1
ATOM 623 C C . ALA A 1 80 ? -1.578 -7.332 9.996 1.00 89.88 80 ALA A C 1
ATOM 625 O O . ALA A 1 80 ? -2.657 -7.877 9.801 1.00 89.88 80 ALA A O 1
ATOM 626 N N . ARG A 1 81 ? -1.472 -6.308 10.856 1.00 91.69 81 ARG A N 1
ATOM 627 C CA . ARG A 1 81 ? -2.573 -5.833 11.720 1.00 91.69 81 ARG A CA 1
ATOM 628 C C . ARG A 1 81 ? -2.815 -4.332 11.570 1.00 91.69 81 ARG A C 1
ATOM 630 O O . ARG A 1 81 ? -1.942 -3.599 11.107 1.00 91.69 81 ARG A O 1
ATOM 637 N N . CYS A 1 82 ? -4.020 -3.880 11.921 1.00 93.38 82 CYS A N 1
ATOM 638 C CA . CYS A 1 82 ? -4.394 -2.463 11.887 1.00 93.38 82 CYS A CA 1
ATOM 639 C C . CYS A 1 82 ? -3.717 -1.677 13.014 1.00 93.38 82 CYS A C 1
ATOM 641 O O . CYS A 1 82 ? -3.239 -2.268 13.981 1.00 93.38 82 CYS A O 1
ATOM 643 N N . ARG A 1 83 ? -3.749 -0.341 12.945 1.00 90.62 83 ARG A N 1
ATOM 644 C CA . ARG A 1 83 ? -3.212 0.548 13.990 1.00 90.62 83 ARG A CA 1
ATOM 645 C C . ARG A 1 83 ? -3.623 0.172 15.421 1.00 90.62 83 ARG A C 1
ATOM 647 O O . ARG A 1 83 ? -2.797 0.236 16.326 1.00 90.62 83 ARG A O 1
ATOM 654 N N . LEU A 1 84 ? -4.874 -0.257 15.614 1.00 89.44 84 LEU A N 1
ATOM 655 C CA . LEU A 1 84 ? -5.429 -0.581 16.935 1.00 89.44 84 LEU A CA 1
ATOM 656 C C . LEU A 1 84 ? -4.898 -1.907 17.504 1.00 89.44 84 LEU A C 1
ATOM 658 O O . LEU A 1 84 ? -4.636 -1.995 18.696 1.00 89.44 84 LEU A O 1
ATOM 662 N N . HIS A 1 85 ? -4.708 -2.927 16.660 1.00 90.50 85 HIS A N 1
ATOM 663 C CA . HIS A 1 85 ? -4.262 -4.267 17.081 1.00 90.50 85 HIS A CA 1
ATOM 664 C C . HIS A 1 85 ? -2.785 -4.561 16.757 1.00 90.50 85 HIS A C 1
ATOM 666 O O . HIS A 1 85 ? -2.282 -5.642 17.061 1.00 90.50 85 HIS A O 1
ATOM 672 N N . GLY A 1 86 ? -2.093 -3.627 16.103 1.00 84.88 86 GLY A N 1
ATOM 673 C CA . GLY A 1 86 ? -0.690 -3.714 15.692 1.00 84.88 86 GLY A CA 1
ATOM 674 C C . GLY A 1 86 ? 0.284 -2.996 16.629 1.00 84.88 86 GLY A C 1
ATOM 675 O O . GLY A 1 86 ? 1.399 -2.705 16.208 1.00 84.88 86 GLY A O 1
ATOM 676 N N . GLY A 1 87 ? -0.140 -2.671 17.856 1.00 73.00 87 GLY A N 1
ATOM 677 C CA . GLY A 1 87 ? 0.720 -2.067 18.881 1.00 73.00 87 GLY A CA 1
ATOM 678 C C . GLY A 1 87 ? 1.010 -0.572 18.703 1.00 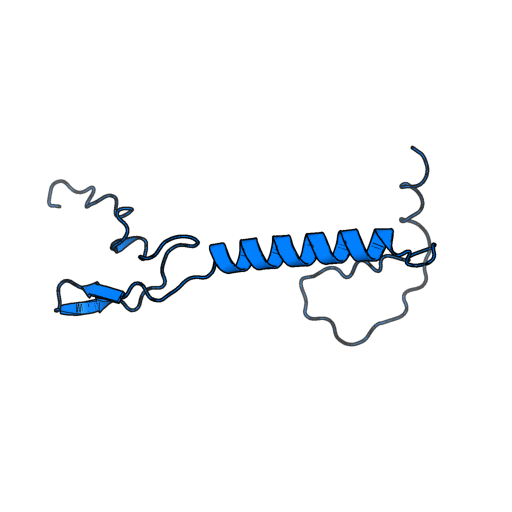73.00 87 GLY A C 1
ATOM 679 O O . GLY A 1 87 ? 1.952 -0.076 19.302 1.00 73.00 87 GLY A O 1
ATOM 680 N N . ILE A 1 88 ? 0.228 0.147 17.885 1.00 66.50 88 ILE A N 1
ATOM 681 C CA . ILE A 1 88 ? 0.358 1.610 17.688 1.00 66.50 88 ILE A CA 1
ATOM 682 C C . ILE A 1 88 ? -0.706 2.376 18.498 1.00 66.50 88 ILE A C 1
ATOM 684 O O . ILE A 1 88 ? -0.727 3.603 18.512 1.00 66.50 88 ILE A O 1
ATOM 688 N N . SER A 1 89 ? -1.614 1.677 19.186 1.00 68.62 89 SER A N 1
ATOM 689 C CA . SER A 1 89 ? -2.503 2.331 20.144 1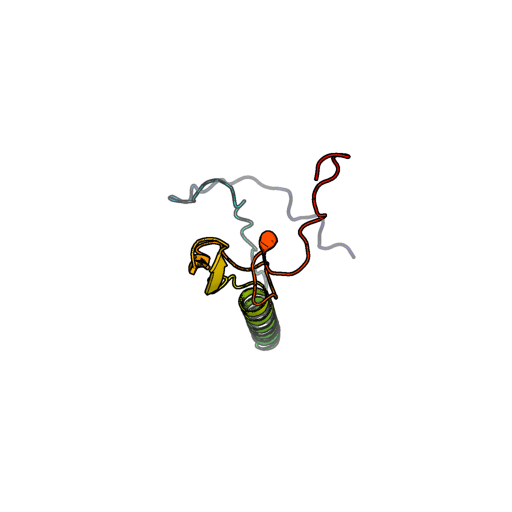.00 68.62 89 SER A CA 1
ATOM 690 C C . SER A 1 89 ? -1.647 2.909 21.269 1.00 68.62 89 SER A C 1
ATOM 692 O O . SER A 1 89 ? -1.025 2.152 22.007 1.00 68.62 89 SER A O 1
ATOM 694 N N . THR A 1 90 ? -1.619 4.233 21.405 1.00 69.81 90 THR A N 1
ATOM 695 C CA . THR A 1 90 ? -0.861 4.957 22.443 1.00 69.81 90 THR A CA 1
ATOM 696 C C . THR A 1 90 ? -1.418 4.753 23.853 1.00 69.81 90 THR A C 1
ATOM 698 O O . THR A 1 90 ? -0.961 5.392 24.792 1.00 69.81 90 THR A O 1
ATOM 701 N N . GLY A 1 91 ? -2.410 3.873 24.004 1.00 71.25 91 GLY A N 1
ATOM 702 C CA . GLY A 1 91 ? -3.186 3.746 25.224 1.00 71.25 91 GLY A CA 1
ATOM 703 C C . GLY A 1 91 ? -4.027 4.997 25.493 1.00 71.25 91 GLY A C 1
ATOM 704 O O . GLY A 1 91 ? -3.998 5.965 24.724 1.00 71.25 91 GLY A O 1
ATOM 705 N N . PRO A 1 92 ? -4.828 4.953 26.556 1.00 78.31 92 PRO A N 1
ATOM 706 C CA . PRO A 1 92 ? -5.494 6.137 27.063 1.00 78.31 92 PRO A CA 1
ATOM 707 C C . PRO A 1 92 ? -4.483 7.123 27.653 1.00 78.31 92 PRO A C 1
ATOM 709 O O . PRO A 1 92 ? -3.539 6.735 28.337 1.00 78.31 92 PRO A O 1
ATOM 712 N N . THR A 1 93 ? -4.678 8.409 27.369 1.00 81.69 93 THR A N 1
ATOM 713 C CA . THR A 1 93 ? -3.853 9.512 27.896 1.00 81.69 93 THR A CA 1
ATOM 714 C C . THR A 1 93 ? -4.480 10.186 29.119 1.00 81.69 93 THR A C 1
ATOM 716 O O . THR A 1 93 ? -3.937 11.159 29.633 1.00 81.69 93 THR A O 1
ATOM 719 N N . THR A 1 94 ? -5.646 9.710 29.547 1.00 82.00 94 THR A N 1
ATOM 720 C CA . THR A 1 94 ? -6.436 10.207 30.676 1.00 82.00 94 THR A CA 1
ATOM 721 C C . THR A 1 94 ? -6.024 9.516 31.982 1.00 82.00 94 THR A C 1
ATOM 723 O O . THR A 1 94 ? -5.696 8.327 31.946 1.00 82.00 94 THR A O 1
ATOM 726 N N . PRO A 1 95 ? -6.052 10.211 33.141 1.00 76.56 95 PRO A N 1
ATOM 727 C CA . PRO A 1 95 ? -5.827 9.593 34.455 1.00 76.56 95 PRO A CA 1
ATOM 728 C C . PRO A 1 95 ? -6.762 8.411 34.738 1.00 76.56 95 PRO A C 1
ATOM 730 O O . PRO A 1 95 ? -6.391 7.474 35.437 1.00 76.56 95 PRO A O 1
ATOM 733 N N . GLU A 1 96 ? -7.969 8.454 34.181 1.00 78.38 96 GLU A N 1
ATOM 734 C CA . GLU A 1 96 ? -9.012 7.445 34.350 1.00 78.38 96 GLU A CA 1
ATOM 735 C C . GLU A 1 96 ? -8.826 6.222 33.429 1.00 78.38 96 GLU A C 1
ATOM 737 O O . GLU A 1 96 ? -9.486 5.200 33.633 1.00 78.38 96 GLU A O 1
ATOM 742 N N . GLY A 1 97 ? -7.913 6.306 32.450 1.00 61.44 97 GLY A N 1
ATOM 743 C CA . GLY A 1 97 ? -7.720 5.301 31.399 1.00 61.44 97 GLY A CA 1
ATOM 744 C C . GLY A 1 97 ? -8.751 5.354 30.273 1.00 61.44 97 GLY A C 1
ATOM 745 O O . GLY A 1 97 ? -9.539 6.320 30.195 1.00 61.44 97 GLY A O 1
#

Nearest PDB structures (foldseek):
  1k6o-assembly1_C  TM=3.041E-01  e=4.524E+00  Homo sapiens

Organism: NCBI:txid1820333

Sequence (97 aa):
MAAIVRAFDQPERLRILNSRPGLGFFRLQLSDSITMAHLRVFHAAKVLRSAVFAQMHRQDCGALTRRGIACKLKSEPGKARCRLHGGISTGPTTPEG

InterPro domains:
  IPR047675 Putative zinc-binding domain [NF041373] (61-97)

Secondary structure (DSSP, 8-state):
--SGGGGG-----PPPP---TTS--------S---HHHHHHHHHHHHHHHHHHHHHPPPB--PBPTTSSBP-SBPPTTSSS-TTTTT------STT-

Solvent-accessible surface area (backbone atoms only — not comparable to full-atom values): 6428 Å² total; per-residue (Å²): 145,77,79,79,77,69,81,80,72,87,92,78,88,74,87,76,87,88,73,77,88,89,67,84,81,78,78,77,78,73,90,61,82,89,44,74,67,57,52,51,53,52,51,51,52,51,52,54,50,51,53,53,50,59,45,46,51,58,42,66,23,64,47,69,41,99,85,72,45,66,35,84,48,55,14,37,64,68,40,73,29,16,55,75,77,55,77,64,58,84,67,64,90,49,98,88,89